Protein AF-A0A016VUC0-F1 (afdb_monomer)

Structure (mmCIF, N/CA/C/O backbone):
data_AF-A0A016VUC0-F1
#
_entry.id   AF-A0A016VUC0-F1
#
loop_
_atom_site.group_PDB
_atom_site.id
_atom_site.type_symbol
_atom_site.label_atom_id
_atom_site.label_alt_id
_atom_site.label_comp_id
_atom_site.label_asym_id
_atom_site.label_entity_id
_atom_site.label_seq_id
_atom_site.pdbx_PDB_ins_code
_atom_site.Cartn_x
_atom_site.Cartn_y
_atom_site.Cartn_z
_atom_site.occupancy
_atom_site.B_iso_or_equiv
_atom_site.auth_seq_id
_atom_site.auth_comp_id
_atom_site.auth_asym_id
_atom_site.auth_atom_id
_atom_site.pdbx_PDB_model_num
ATOM 1 N N . MET A 1 1 ? -3.939 -35.574 -62.234 1.00 41.69 1 MET A N 1
ATOM 2 C CA . MET A 1 1 ? -3.208 -34.786 -61.220 1.00 41.69 1 MET A CA 1
ATOM 3 C C . MET A 1 1 ? -3.490 -33.318 -61.483 1.00 41.69 1 MET A C 1
ATOM 5 O O . MET A 1 1 ? -3.092 -32.827 -62.528 1.00 41.69 1 MET A O 1
ATOM 9 N N . VAL A 1 2 ? -4.237 -32.654 -60.600 1.00 40.28 2 VAL A N 1
ATOM 10 C CA . VAL A 1 2 ? -4.528 -31.214 -60.677 1.00 40.28 2 VAL A CA 1
ATOM 11 C C . VAL A 1 2 ? -4.265 -30.650 -59.284 1.00 40.28 2 VAL A C 1
ATOM 13 O O . VAL A 1 2 ? -4.961 -31.005 -58.339 1.00 40.28 2 VAL A O 1
ATOM 16 N N . PHE A 1 3 ? -3.216 -29.840 -59.151 1.00 40.44 3 PHE A N 1
ATOM 17 C CA . PHE A 1 3 ? -2.904 -29.101 -57.930 1.00 40.44 3 PHE A CA 1
ATOM 18 C C . PHE A 1 3 ? -3.516 -27.703 -58.052 1.00 40.44 3 PHE A C 1
ATOM 20 O O . PHE A 1 3 ? -3.018 -26.871 -58.807 1.00 40.44 3 PHE A O 1
ATOM 27 N N . CYS A 1 4 ? -4.597 -27.439 -57.319 1.00 44.66 4 CYS A N 1
ATOM 28 C CA . CYS A 1 4 ? -5.079 -26.078 -57.097 1.00 44.66 4 CYS A CA 1
ATOM 29 C C . CYS A 1 4 ? -4.335 -25.492 -55.892 1.00 44.66 4 CYS A C 1
ATOM 31 O O . CYS A 1 4 ? -4.526 -25.937 -54.762 1.00 44.66 4 CYS A O 1
ATOM 33 N N . VAL A 1 5 ? -3.472 -24.507 -56.138 1.00 47.38 5 VAL A N 1
ATOM 34 C CA . VAL A 1 5 ? -2.750 -23.767 -55.097 1.00 47.38 5 VAL A CA 1
ATOM 35 C C . VAL A 1 5 ? -3.608 -22.569 -54.680 1.00 47.38 5 VAL A C 1
ATOM 37 O O . VAL A 1 5 ? -3.888 -21.695 -55.498 1.00 47.38 5 VAL A O 1
ATOM 40 N N . LEU A 1 6 ? -4.054 -22.537 -53.420 1.00 48.50 6 LEU A N 1
ATOM 41 C CA . LEU A 1 6 ? -4.727 -21.376 -52.825 1.00 48.50 6 LEU A CA 1
ATOM 42 C C . LEU A 1 6 ? -3.711 -20.2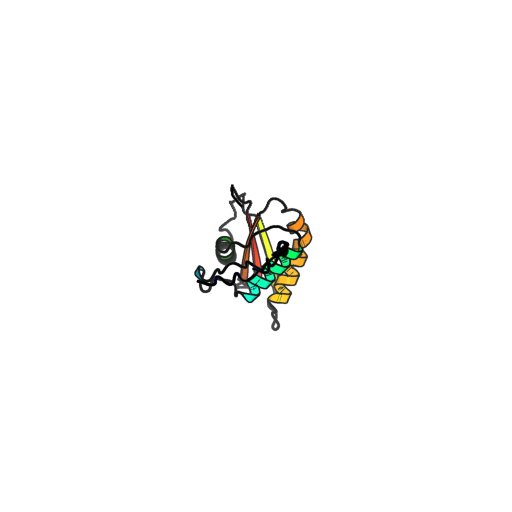46 -52.566 1.00 48.50 6 LEU A C 1
ATOM 44 O O . LEU A 1 6 ? -2.663 -20.515 -51.973 1.00 48.50 6 LEU A O 1
ATOM 48 N N . PRO A 1 7 ? -4.021 -18.977 -52.887 1.00 49.78 7 PRO A N 1
ATOM 49 C CA . PRO A 1 7 ? -3.191 -17.855 -52.473 1.00 49.78 7 PRO A CA 1
ATOM 50 C C . PRO A 1 7 ? -3.392 -17.598 -50.972 1.00 49.78 7 PRO A C 1
ATOM 52 O O . PRO A 1 7 ? -4.479 -17.238 -50.522 1.00 49.78 7 PRO A O 1
ATOM 55 N N . HIS A 1 8 ? -2.336 -17.797 -50.182 1.00 46.97 8 HIS A N 1
ATOM 56 C CA . HIS A 1 8 ? -2.292 -17.348 -48.793 1.00 46.97 8 HIS A CA 1
ATOM 57 C C . HIS A 1 8 ? -2.278 -15.814 -48.759 1.00 46.97 8 HIS A C 1
ATOM 59 O O . HIS A 1 8 ? -1.293 -15.178 -49.131 1.00 46.97 8 HIS A O 1
ATOM 65 N N . LEU A 1 9 ? -3.377 -15.225 -48.285 1.00 47.81 9 LEU A N 1
ATOM 66 C CA . LEU A 1 9 ? -3.417 -13.853 -47.791 1.00 47.81 9 LEU A CA 1
ATOM 67 C C . LEU A 1 9 ? -2.451 -13.751 -46.604 1.00 47.81 9 LEU A C 1
ATOM 69 O O . LEU A 1 9 ? -2.774 -14.147 -45.485 1.00 47.81 9 LEU A O 1
ATOM 73 N N . LEU A 1 10 ? -1.248 -13.235 -46.858 1.00 44.53 10 LEU A N 1
ATOM 74 C CA . LEU A 1 10 ? -0.326 -12.783 -45.822 1.00 44.53 10 LEU A CA 1
ATOM 75 C C . LEU A 1 10 ? -0.976 -11.600 -45.099 1.00 44.53 10 LEU A C 1
ATOM 77 O O . LEU A 1 10 ? -0.831 -10.444 -45.491 1.00 44.53 10 LEU A O 1
ATOM 81 N N . SER A 1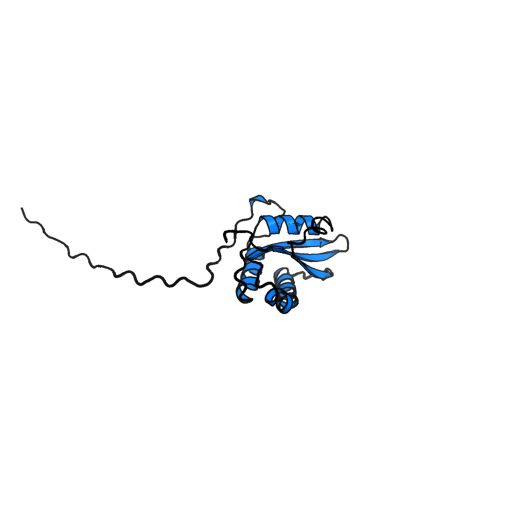 11 ? -1.729 -11.908 -44.044 1.00 45.59 11 SER A N 1
ATOM 82 C CA . SER A 1 11 ? -2.142 -10.933 -43.044 1.00 45.59 11 SER A CA 1
ATOM 83 C C . SER A 1 11 ? -0.873 -10.396 -42.394 1.00 45.59 11 SER A C 1
ATOM 85 O O . SER A 1 11 ? -0.299 -11.034 -41.512 1.00 45.59 11 SER A O 1
ATOM 87 N N . VAL A 1 12 ? -0.409 -9.239 -42.865 1.00 49.19 12 VAL A N 1
ATOM 88 C CA . VAL A 1 12 ? 0.668 -8.476 -42.236 1.00 49.19 12 VAL A CA 1
ATOM 89 C C . VAL A 1 12 ? 0.204 -8.165 -40.818 1.00 49.19 12 VAL A C 1
ATOM 91 O O . VAL A 1 12 ? -0.636 -7.292 -40.601 1.00 49.19 12 VAL A O 1
ATOM 94 N N . ALA A 1 13 ? 0.694 -8.938 -39.849 1.00 52.78 13 ALA A N 1
ATOM 95 C CA . ALA A 1 13 ? 0.461 -8.670 -38.445 1.00 52.78 13 ALA A CA 1
ATOM 96 C C . ALA A 1 13 ? 1.063 -7.293 -38.151 1.00 52.78 13 ALA A C 1
ATOM 98 O O . ALA A 1 13 ? 2.281 -7.113 -38.191 1.00 52.78 13 ALA A O 1
ATOM 99 N N . ALA A 1 14 ? 0.201 -6.301 -37.927 1.00 52.84 14 ALA A N 1
ATOM 100 C CA . ALA A 1 14 ? 0.641 -4.985 -37.501 1.00 52.84 14 ALA A CA 1
ATOM 101 C C . ALA A 1 14 ? 1.507 -5.138 -36.237 1.00 52.84 14 ALA A C 1
ATOM 103 O O . ALA A 1 14 ? 1.170 -5.950 -35.368 1.00 52.84 14 ALA A O 1
ATOM 104 N N . PRO A 1 15 ? 2.608 -4.379 -36.101 1.00 44.38 15 PRO A N 1
ATOM 105 C CA . PRO A 1 15 ? 3.431 -4.439 -34.905 1.00 44.38 15 PRO A CA 1
ATOM 106 C C . PRO A 1 15 ? 2.565 -4.069 -33.699 1.00 44.38 15 PRO A C 1
ATOM 108 O O . PRO A 1 15 ? 2.044 -2.954 -33.600 1.00 44.38 15 PRO A O 1
ATOM 111 N N . VAL A 1 16 ? 2.388 -5.027 -32.788 1.00 49.31 16 VAL A N 1
ATOM 112 C CA . VAL A 1 16 ? 1.723 -4.813 -31.504 1.00 49.31 16 VAL A CA 1
ATOM 113 C C . VAL A 1 16 ? 2.558 -3.787 -30.746 1.00 49.31 16 VAL A C 1
ATOM 115 O O . VAL A 1 16 ? 3.611 -4.101 -30.196 1.00 49.31 16 VAL A O 1
ATOM 118 N N . ARG A 1 17 ? 2.110 -2.529 -30.743 1.00 45.69 17 ARG A N 1
ATOM 119 C CA . ARG A 1 17 ? 2.667 -1.508 -29.853 1.00 45.69 17 ARG A CA 1
ATOM 120 C C . ARG A 1 17 ? 2.530 -2.031 -28.415 1.00 45.69 17 ARG A C 1
ATOM 122 O O . ARG A 1 17 ? 1.422 -2.442 -28.055 1.00 45.69 17 ARG A O 1
ATOM 129 N N . PRO A 1 18 ? 3.588 -2.013 -27.583 1.00 39.19 18 PRO A N 1
ATOM 130 C CA . PRO A 1 18 ? 3.462 -2.366 -26.177 1.00 39.19 18 PRO A CA 1
ATOM 131 C C . PRO A 1 18 ? 2.401 -1.462 -25.551 1.00 39.19 18 PRO A C 1
ATOM 133 O O . PRO A 1 18 ? 2.555 -0.238 -25.521 1.00 39.19 18 PRO A O 1
ATOM 136 N N . ARG A 1 19 ? 1.293 -2.045 -25.083 1.00 43.00 19 ARG A N 1
ATOM 137 C CA . ARG A 1 19 ? 0.337 -1.309 -24.255 1.00 43.00 19 ARG A CA 1
ATOM 138 C C . ARG A 1 19 ? 1.097 -0.864 -23.008 1.00 43.00 19 ARG A C 1
ATOM 140 O O . ARG A 1 19 ? 1.587 -1.706 -22.260 1.00 43.00 19 ARG A O 1
ATOM 147 N N . HIS A 1 20 ? 1.221 0.444 -22.796 1.00 40.84 20 HIS A N 1
ATOM 148 C CA . HIS A 1 20 ? 1.626 0.978 -21.499 1.00 40.84 20 HIS A CA 1
ATOM 149 C C . HIS A 1 20 ? 0.766 0.330 -20.400 1.00 40.84 20 HIS A C 1
ATOM 151 O O . HIS A 1 20 ? -0.460 0.409 -20.456 1.00 40.84 20 HIS A O 1
ATOM 157 N N . GLY A 1 21 ? 1.415 -0.316 -19.427 1.00 43.28 21 GLY A N 1
ATOM 158 C CA . GLY A 1 21 ? 0.812 -0.682 -18.143 1.00 43.28 21 GLY A CA 1
ATOM 159 C C . GLY A 1 21 ? -0.315 -1.714 -18.191 1.00 43.28 21 GLY A C 1
ATOM 160 O O . GLY A 1 21 ? -1.370 -1.484 -17.603 1.00 43.28 21 GLY A O 1
ATOM 161 N N . GLY A 1 22 ? -0.105 -2.861 -18.844 1.00 44.16 22 GLY A N 1
ATOM 162 C CA . GLY A 1 22 ? -0.931 -4.039 -18.565 1.00 44.16 22 GLY A CA 1
ATOM 163 C C . GLY A 1 22 ? -0.849 -4.373 -17.073 1.00 44.16 22 GLY A C 1
ATOM 164 O O . GLY A 1 22 ? 0.249 -4.488 -16.535 1.00 44.16 22 GLY A O 1
ATOM 165 N N . GLU A 1 23 ? -2.001 -4.456 -16.407 1.00 59.28 23 GLU A N 1
ATOM 166 C CA . GLU A 1 23 ? -2.177 -4.723 -14.975 1.00 59.28 23 GLU A CA 1
ATOM 167 C C . GLU A 1 23 ? -1.644 -6.114 -14.569 1.00 59.28 23 GLU A C 1
ATOM 169 O O . GLU A 1 23 ? -2.412 -6.986 -14.170 1.00 59.28 23 GLU A O 1
ATOM 174 N N . ASN A 1 24 ? -0.332 -6.344 -14.642 1.00 70.38 24 ASN A N 1
ATOM 175 C CA . ASN A 1 24 ? 0.315 -7.490 -14.007 1.00 70.38 24 ASN A CA 1
ATOM 176 C C . ASN A 1 24 ? 0.356 -7.240 -12.498 1.00 70.38 24 ASN A C 1
ATOM 178 O O . ASN A 1 24 ? 1.383 -6.895 -11.916 1.00 70.38 24 ASN A O 1
ATOM 182 N N . ILE A 1 25 ? -0.818 -7.341 -11.883 1.00 85.50 25 ILE A N 1
ATOM 183 C CA . ILE A 1 25 ? -0.992 -7.320 -10.439 1.00 85.50 25 ILE A CA 1
ATOM 184 C C . ILE A 1 25 ? -0.704 -8.744 -9.973 1.00 85.50 25 ILE A C 1
ATOM 186 O O . ILE A 1 25 ? -1.432 -9.653 -10.378 1.00 85.50 25 ILE A O 1
ATOM 190 N N . PRO A 1 26 ? 0.349 -8.963 -9.173 1.00 90.19 26 PRO A N 1
ATOM 191 C CA . PRO A 1 26 ? 0.700 -10.305 -8.749 1.00 90.19 26 PRO A CA 1
ATOM 192 C C . PRO A 1 26 ? -0.402 -10.895 -7.863 1.00 90.19 26 PRO A C 1
ATOM 194 O O . PRO A 1 26 ? -1.079 -10.185 -7.101 1.00 90.19 26 PRO A O 1
ATOM 197 N N . ASP A 1 27 ? -0.576 -12.209 -7.973 1.00 92.94 27 ASP A N 1
ATOM 198 C CA . ASP A 1 27 ? -1.374 -12.962 -7.019 1.00 92.94 27 ASP A CA 1
ATOM 199 C C . ASP A 1 27 ? -0.531 -13.238 -5.770 1.00 92.94 27 ASP A C 1
ATOM 201 O O . ASP A 1 27 ? 0.489 -13.919 -5.838 1.00 92.94 27 ASP A O 1
ATOM 205 N N . CYS A 1 28 ? -0.960 -12.690 -4.633 1.00 95.44 28 CYS A N 1
ATOM 206 C CA . CYS A 1 28 ? -0.327 -12.912 -3.335 1.00 95.44 28 CYS A CA 1
ATOM 207 C C . CYS A 1 28 ? -1.156 -13.850 -2.446 1.00 95.44 28 CYS A C 1
ATOM 209 O O . CYS A 1 28 ? -1.040 -13.794 -1.225 1.00 95.44 28 CYS A O 1
ATOM 211 N N . SER A 1 29 ? -1.998 -14.705 -3.039 1.00 93.62 29 SER A N 1
ATOM 212 C CA . SER A 1 29 ? -2.835 -15.690 -2.336 1.00 93.62 29 SER A CA 1
ATOM 213 C C . SER A 1 29 ? -2.062 -16.585 -1.359 1.00 93.62 29 SER A C 1
ATOM 215 O O . SER A 1 29 ? -2.609 -16.980 -0.332 1.00 93.62 29 SER A O 1
ATOM 217 N N . LEU A 1 30 ? -0.769 -16.828 -1.606 1.00 94.75 30 LEU A N 1
ATOM 218 C CA . LEU A 1 30 ? 0.121 -17.556 -0.692 1.00 94.75 30 LEU A CA 1
ATOM 219 C C . LEU A 1 30 ? 0.288 -16.891 0.688 1.00 94.75 30 LEU A C 1
ATOM 221 O O . LEU A 1 30 ? 0.671 -17.567 1.639 1.00 94.75 30 LEU A O 1
ATOM 225 N N . LEU A 1 31 ? -0.009 -15.594 0.828 1.00 93.56 31 LEU A N 1
ATOM 226 C CA . LEU A 1 31 ? 0.001 -14.903 2.125 1.00 93.56 31 LEU A CA 1
ATOM 227 C C . LEU A 1 31 ? -1.241 -15.224 2.984 1.00 93.56 31 LEU A C 1
ATOM 229 O O . LEU A 1 31 ? -1.284 -14.846 4.157 1.00 93.56 31 LEU A O 1
ATOM 233 N N . GLY A 1 32 ? -2.249 -15.906 2.426 1.00 94.50 32 GLY A N 1
ATOM 234 C CA . GLY A 1 32 ? -3.494 -16.244 3.116 1.00 94.50 32 GLY A CA 1
ATOM 235 C C . GLY A 1 32 ? -4.262 -14.999 3.565 1.00 94.50 32 GLY A C 1
ATOM 236 O O . GLY A 1 32 ? -4.383 -14.030 2.821 1.00 94.50 32 GLY A O 1
ATOM 237 N N . GLU A 1 33 ? -4.745 -14.997 4.807 1.00 92.00 33 GLU A N 1
ATOM 238 C CA . GLU A 1 33 ? -5.504 -13.879 5.399 1.00 92.00 33 GLU A CA 1
ATOM 239 C C . GLU A 1 33 ? -4.701 -12.575 5.525 1.00 92.00 33 GLU A C 1
ATOM 241 O O . GLU A 1 33 ? -5.268 -11.505 5.726 1.00 92.00 33 GLU A O 1
ATOM 246 N N . LYS A 1 34 ? -3.373 -12.651 5.392 1.00 92.44 34 LYS A N 1
ATOM 247 C CA . LYS A 1 34 ? -2.479 -11.487 5.422 1.00 92.44 34 LYS A CA 1
ATOM 248 C C . LYS A 1 34 ? -2.411 -10.786 4.066 1.00 92.44 34 LYS A C 1
ATOM 250 O O . LYS A 1 34 ? -1.872 -9.682 3.980 1.00 92.44 34 LYS A O 1
ATOM 255 N N . ALA A 1 35 ? -2.912 -11.431 3.010 1.00 94.88 35 ALA A N 1
ATOM 256 C CA . ALA A 1 35 ? -2.952 -10.859 1.679 1.00 94.88 35 ALA A CA 1
ATOM 257 C C . ALA A 1 35 ? -3.968 -9.717 1.617 1.00 94.88 35 ALA A C 1
ATOM 259 O O . ALA A 1 35 ? -5.099 -9.825 2.093 1.00 94.88 35 ALA A O 1
ATOM 260 N N . LEU A 1 36 ? -3.615 -8.650 0.911 1.00 94.94 36 LEU A N 1
ATOM 261 C CA . LEU A 1 36 ? -4.603 -7.698 0.443 1.00 94.94 36 LEU A CA 1
ATOM 262 C C . LEU A 1 36 ? -5.574 -8.383 -0.521 1.00 94.94 36 LEU A C 1
ATOM 264 O O . LEU A 1 36 ? -5.188 -9.151 -1.409 1.00 94.94 36 LEU A O 1
ATOM 268 N N . GLY A 1 37 ? -6.850 -8.015 -0.420 1.00 93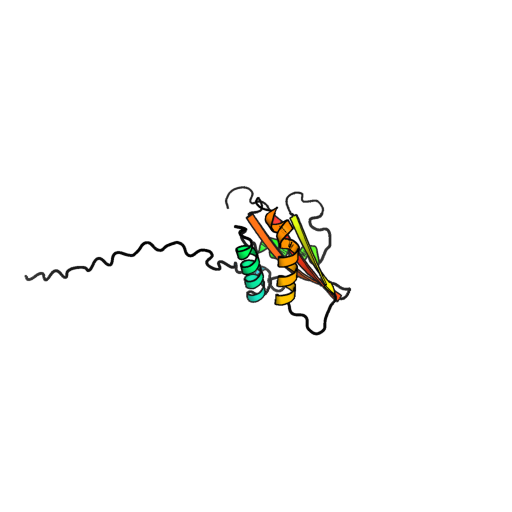.56 37 GLY A N 1
ATOM 269 C CA . GLY A 1 37 ? -7.822 -8.347 -1.453 1.00 93.56 37 GLY A CA 1
ATOM 270 C C . GLY A 1 37 ? -7.354 -7.834 -2.821 1.00 93.56 37 GLY A C 1
ATOM 271 O O . GLY A 1 37 ? -6.817 -6.728 -2.938 1.00 93.56 37 GLY A O 1
ATOM 272 N N . HIS A 1 38 ? -7.582 -8.615 -3.881 1.00 91.69 38 HIS A N 1
ATOM 273 C CA . HIS A 1 38 ? -7.123 -8.278 -5.236 1.00 91.69 38 HIS A CA 1
ATOM 274 C C . HIS A 1 38 ? -7.595 -6.883 -5.701 1.00 91.69 38 HIS A C 1
ATOM 276 O O . HIS A 1 38 ? -6.835 -6.161 -6.347 1.00 91.69 38 HIS A O 1
ATOM 282 N N . GLY A 1 39 ? -8.813 -6.459 -5.333 1.00 91.25 39 GLY A N 1
ATOM 283 C CA . GLY A 1 39 ? -9.327 -5.116 -5.636 1.00 91.25 39 GLY A CA 1
ATOM 284 C C . GLY A 1 39 ? -8.523 -3.994 -4.968 1.00 91.25 39 GLY A C 1
ATOM 285 O O . GLY A 1 39 ? -8.174 -3.005 -5.615 1.00 91.25 39 GLY A O 1
ATOM 286 N N . THR A 1 40 ? -8.155 -4.179 -3.701 1.00 92.50 40 THR A N 1
ATOM 287 C CA . THR A 1 40 ? -7.307 -3.253 -2.937 1.00 92.50 40 THR A CA 1
ATOM 288 C C . THR A 1 40 ? -5.910 -3.170 -3.543 1.00 92.50 40 THR A C 1
ATOM 290 O O . THR A 1 40 ? -5.435 -2.074 -3.848 1.00 92.50 40 THR A O 1
ATOM 293 N N . ARG A 1 41 ? -5.284 -4.323 -3.822 1.00 93.81 41 ARG A N 1
ATOM 294 C CA . ARG A 1 41 ? -3.963 -4.387 -4.468 1.00 93.81 41 ARG A CA 1
ATOM 295 C C . ARG A 1 41 ? -3.973 -3.687 -5.825 1.00 93.81 41 ARG A C 1
ATOM 297 O O . ARG A 1 41 ? -3.127 -2.838 -6.094 1.00 93.81 41 ARG A O 1
ATOM 304 N N . ARG A 1 42 ? -4.983 -3.967 -6.654 1.00 91.56 42 ARG A N 1
ATOM 305 C CA . ARG A 1 42 ? -5.210 -3.297 -7.944 1.00 91.56 42 ARG A CA 1
ATOM 306 C C . ARG A 1 42 ? -5.290 -1.784 -7.799 1.00 91.56 42 ARG A C 1
ATOM 308 O O . ARG A 1 42 ? -4.701 -1.066 -8.606 1.00 91.56 42 ARG A O 1
ATOM 315 N N . HIS A 1 43 ? -6.020 -1.298 -6.796 1.00 90.75 43 HIS A N 1
ATOM 316 C CA . HIS A 1 43 ? -6.158 0.135 -6.562 1.00 90.75 43 HIS A CA 1
ATOM 317 C C . HIS A 1 43 ? -4.808 0.775 -6.227 1.00 90.75 43 HIS A C 1
ATOM 319 O O . HIS A 1 43 ? -4.451 1.783 -6.836 1.00 90.75 43 HIS A O 1
ATOM 325 N N . ILE A 1 44 ? -4.032 0.161 -5.330 1.00 90.56 44 ILE A N 1
ATOM 326 C CA . ILE A 1 44 ? -2.678 0.612 -4.986 1.00 90.56 44 ILE A CA 1
ATOM 327 C C . ILE A 1 44 ? -1.803 0.650 -6.245 1.00 90.56 44 ILE A C 1
ATOM 329 O O . ILE A 1 44 ? -1.276 1.708 -6.587 1.00 90.56 44 ILE A O 1
ATOM 333 N N . VAL A 1 45 ? -1.729 -0.451 -7.000 1.00 89.94 45 VAL A N 1
ATOM 334 C CA . VAL A 1 45 ? -0.902 -0.539 -8.217 1.00 89.94 45 VAL A CA 1
ATOM 335 C C . VAL A 1 45 ? -1.237 0.559 -9.223 1.00 89.94 45 VAL A C 1
ATOM 337 O O . VAL A 1 45 ? -0.341 1.226 -9.741 1.00 89.94 45 VAL A O 1
ATOM 340 N N . LYS A 1 46 ? -2.528 0.820 -9.457 1.00 87.50 46 LYS A N 1
ATOM 341 C CA . LYS A 1 46 ? -2.970 1.899 -10.354 1.00 87.50 46 LYS A CA 1
ATOM 342 C C . LYS A 1 46 ? -2.530 3.281 -9.891 1.00 87.50 46 LYS A C 1
ATOM 344 O O . LYS A 1 46 ? -2.216 4.124 -10.731 1.00 87.50 46 LYS A O 1
ATOM 349 N N . ARG A 1 47 ? -2.532 3.544 -8.582 1.00 84.75 47 ARG A N 1
ATOM 350 C CA . ARG A 1 47 ? -2.094 4.836 -8.035 1.00 84.75 47 ARG A CA 1
ATOM 351 C C . ARG A 1 47 ? -0.604 5.048 -8.249 1.00 84.75 47 ARG A C 1
ATOM 353 O O . ARG A 1 47 ? -0.226 6.106 -8.737 1.00 84.75 47 ARG A O 1
ATOM 360 N N . PHE A 1 48 ? 0.204 4.029 -7.986 1.00 79.81 48 PHE A N 1
ATOM 361 C CA . PHE A 1 48 ? 1.651 4.092 -8.183 1.00 79.81 48 PHE A CA 1
ATOM 362 C C . PHE A 1 48 ? 2.052 4.187 -9.659 1.00 79.81 48 PHE A C 1
ATOM 364 O O . PHE A 1 48 ? 2.941 4.966 -9.998 1.00 79.81 48 PHE A O 1
ATOM 371 N N . ALA A 1 49 ? 1.346 3.489 -10.553 1.00 78.69 49 ALA A N 1
ATOM 372 C CA . ALA A 1 49 ? 1.575 3.597 -11.995 1.00 78.69 49 ALA A CA 1
ATOM 373 C C . ALA A 1 49 ? 1.347 5.027 -12.526 1.00 78.69 49 ALA A C 1
ATOM 375 O O . ALA A 1 49 ? 2.060 5.479 -13.418 1.00 78.69 49 ALA A O 1
ATOM 376 N N . ARG A 1 50 ? 0.388 5.774 -11.953 1.00 73.44 50 ARG A N 1
ATOM 377 C CA . ARG A 1 50 ? 0.140 7.188 -12.301 1.00 73.44 50 ARG A CA 1
ATOM 378 C C . ARG A 1 50 ? 1.240 8.132 -11.820 1.00 73.44 50 ARG A C 1
ATOM 380 O O . ARG A 1 50 ? 1.364 9.228 -12.354 1.00 73.44 50 ARG A O 1
ATOM 387 N N . SER A 1 51 ? 2.036 7.727 -10.835 1.00 68.00 51 SER A N 1
ATOM 388 C CA . SER A 1 51 ? 3.136 8.533 -10.299 1.00 68.00 51 SER A CA 1
ATOM 389 C C . SER A 1 51 ? 4.404 8.487 -11.168 1.00 68.00 51 SER A C 1
ATOM 391 O O . SER A 1 51 ? 5.437 8.979 -10.732 1.00 68.00 51 SER A O 1
ATOM 393 N N . ASN A 1 52 ? 4.354 7.912 -12.383 1.00 59.53 52 ASN A N 1
ATOM 394 C CA . ASN A 1 52 ? 5.514 7.677 -13.265 1.00 59.53 52 ASN A CA 1
ATOM 395 C C . ASN A 1 52 ? 6.637 6.859 -12.607 1.00 59.53 52 ASN A C 1
ATOM 397 O O . ASN A 1 52 ? 7.804 6.945 -12.992 1.00 59.53 52 ASN A O 1
ATOM 401 N N . LEU A 1 53 ? 6.289 6.055 -11.607 1.00 66.94 53 LEU A N 1
ATOM 402 C CA . LEU A 1 53 ? 7.225 5.177 -10.929 1.00 66.94 53 LEU A CA 1
ATOM 403 C C . LEU A 1 53 ? 7.126 3.810 -11.591 1.00 66.94 53 LEU A C 1
ATOM 405 O O . LEU A 1 53 ? 6.109 3.131 -11.474 1.00 66.94 53 LEU A O 1
ATOM 409 N N . ALA A 1 54 ? 8.188 3.401 -12.282 1.00 74.06 54 ALA A N 1
ATOM 410 C CA . ALA A 1 54 ? 8.324 2.059 -12.847 1.00 74.06 54 ALA A CA 1
ATOM 411 C C . ALA A 1 54 ? 8.623 1.020 -11.745 1.00 74.06 54 ALA A C 1
ATOM 413 O O . ALA A 1 54 ? 9.547 0.221 -11.859 1.00 74.06 54 ALA A O 1
ATOM 414 N N . MET A 1 55 ? 7.874 1.070 -10.641 1.00 82.94 55 MET A N 1
ATOM 415 C CA . MET A 1 55 ? 8.018 0.143 -9.526 1.00 82.94 55 MET A CA 1
ATOM 416 C C . MET A 1 55 ? 7.104 -1.067 -9.716 1.00 82.94 55 MET A C 1
ATOM 418 O O . MET A 1 55 ? 5.953 -0.943 -10.140 1.00 82.94 55 MET A O 1
ATOM 422 N N . ARG A 1 56 ? 7.608 -2.245 -9.360 1.00 87.44 56 ARG A N 1
ATOM 423 C CA . ARG A 1 56 ? 6.902 -3.524 -9.416 1.00 87.44 56 ARG A CA 1
ATOM 424 C C . ARG A 1 56 ? 6.310 -3.846 -8.050 1.00 87.44 56 ARG A C 1
ATOM 426 O O . ARG A 1 56 ? 6.966 -3.670 -7.028 1.00 87.44 56 ARG A O 1
ATOM 433 N N . TYR A 1 57 ? 5.068 -4.310 -8.038 1.00 90.56 57 TYR A N 1
ATOM 434 C CA . TY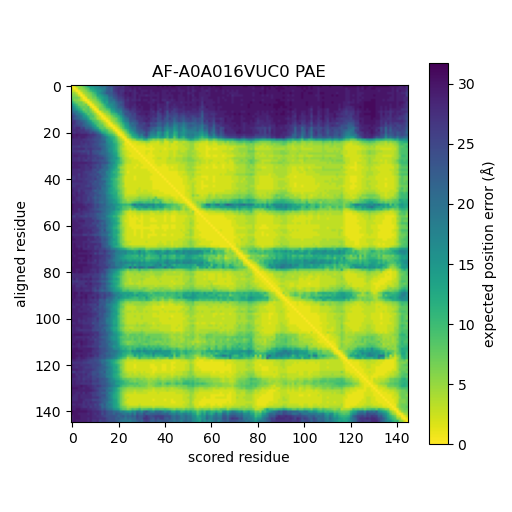R A 1 57 ? 4.451 -4.780 -6.804 1.00 90.56 57 TYR A CA 1
ATOM 435 C C . TYR A 1 57 ? 5.068 -6.130 -6.405 1.00 90.56 57 TYR A C 1
ATOM 437 O O . TYR A 1 57 ? 5.217 -7.002 -7.262 1.00 90.56 57 TYR A O 1
ATOM 445 N N . ASP A 1 58 ? 5.413 -6.302 -5.133 1.00 92.56 58 ASP A N 1
ATOM 446 C CA . ASP A 1 58 ? 6.072 -7.487 -4.581 1.00 92.56 58 ASP A CA 1
ATOM 447 C C . ASP A 1 58 ? 5.265 -8.043 -3.396 1.00 92.56 58 ASP A C 1
ATOM 449 O O . ASP A 1 58 ? 5.039 -7.361 -2.392 1.00 92.56 58 ASP A O 1
ATOM 453 N N . CYS A 1 59 ? 4.831 -9.301 -3.513 1.00 94.56 59 CYS A N 1
ATOM 454 C CA . CYS A 1 59 ? 4.045 -9.982 -2.485 1.00 94.56 59 CYS A CA 1
ATOM 455 C C . CYS A 1 59 ? 4.824 -10.216 -1.183 1.00 94.56 59 CYS A C 1
ATOM 457 O O . CYS A 1 59 ? 4.232 -10.198 -0.107 1.00 94.56 59 CYS A O 1
ATOM 459 N N . ASN A 1 60 ? 6.144 -10.397 -1.237 1.00 93.12 60 ASN A N 1
ATOM 460 C CA . ASN A 1 60 ? 6.943 -10.546 -0.021 1.00 93.12 60 ASN A CA 1
ATOM 461 C C . ASN A 1 60 ? 6.940 -9.238 0.773 1.00 93.12 60 ASN A C 1
ATOM 463 O O . ASN A 1 60 ? 6.752 -9.252 1.986 1.00 93.12 60 ASN A O 1
ATOM 467 N N . LEU A 1 61 ? 7.056 -8.099 0.082 1.00 93.62 61 LEU A N 1
ATOM 468 C CA . LEU A 1 61 ? 6.954 -6.780 0.709 1.00 93.62 61 LEU A CA 1
ATOM 469 C C . LEU A 1 61 ? 5.544 -6.497 1.257 1.00 93.62 61 LEU A C 1
ATOM 471 O O . LEU A 1 61 ? 5.428 -5.837 2.284 1.00 93.62 61 LEU A O 1
ATOM 475 N N . GLU A 1 62 ? 4.477 -7.010 0.629 1.00 95.94 62 GLU A N 1
ATOM 476 C CA . GLU A 1 62 ? 3.106 -6.973 1.179 1.00 95.94 62 GLU A CA 1
ATOM 477 C C . GLU A 1 62 ? 3.012 -7.746 2.507 1.00 95.94 62 GLU A C 1
ATOM 479 O O . GLU A 1 62 ? 2.473 -7.227 3.488 1.00 95.94 62 GLU A O 1
ATOM 484 N N . GLY A 1 63 ? 3.587 -8.951 2.573 1.00 94.56 63 GLY A N 1
ATOM 485 C CA . GLY A 1 63 ? 3.640 -9.748 3.802 1.00 94.56 63 GLY A CA 1
ATOM 486 C C . GLY A 1 63 ? 4.507 -9.111 4.892 1.00 94.56 63 GLY A C 1
ATOM 487 O O . GLY A 1 63 ? 4.138 -9.095 6.063 1.00 94.56 63 GLY A O 1
ATOM 488 N N . PHE A 1 64 ? 5.637 -8.523 4.516 1.00 92.81 64 PHE A N 1
ATOM 489 C CA . PHE A 1 64 ? 6.502 -7.789 5.434 1.00 92.81 64 PHE A CA 1
ATOM 490 C C . PHE A 1 64 ? 5.849 -6.515 5.971 1.00 92.81 64 PHE A C 1
ATOM 492 O O . PHE A 1 64 ? 5.955 -6.242 7.164 1.00 92.81 64 PHE A O 1
ATOM 499 N N . ALA A 1 65 ? 5.111 -5.778 5.138 1.00 94.31 65 ALA A N 1
ATOM 500 C CA . ALA A 1 65 ? 4.328 -4.634 5.594 1.00 94.31 65 ALA A CA 1
ATOM 501 C C . ALA A 1 65 ? 3.276 -5.059 6.631 1.00 94.31 65 ALA A C 1
ATOM 503 O O . ALA A 1 65 ? 3.089 -4.367 7.627 1.00 94.31 65 ALA A O 1
ATOM 504 N N . PHE A 1 66 ? 2.628 -6.215 6.445 1.00 94.19 66 PHE A N 1
ATOM 505 C CA . PHE A 1 66 ? 1.726 -6.778 7.454 1.00 94.19 66 PHE A CA 1
ATOM 506 C C . PHE A 1 66 ? 2.447 -7.059 8.782 1.00 94.19 66 PHE A C 1
ATOM 508 O O . PHE A 1 66 ? 1.945 -6.698 9.846 1.00 94.19 66 PHE A O 1
ATOM 515 N N . LEU A 1 67 ? 3.628 -7.685 8.734 1.00 90.88 67 LEU A N 1
ATOM 516 C CA . LEU A 1 67 ? 4.395 -8.000 9.942 1.00 90.88 67 LEU A CA 1
ATOM 517 C C . LEU A 1 67 ? 4.852 -6.741 10.686 1.00 90.88 67 LEU A C 1
ATOM 519 O O . LEU A 1 67 ? 4.735 -6.697 11.906 1.00 90.88 67 LEU A O 1
ATOM 523 N N . GLU A 1 68 ? 5.309 -5.713 9.972 1.00 90.12 68 GLU A N 1
ATOM 524 C CA . GLU A 1 68 ? 5.724 -4.437 10.572 1.00 90.12 68 GLU A CA 1
ATOM 525 C C . GLU A 1 68 ? 4.535 -3.681 11.190 1.00 90.12 68 GLU A C 1
ATOM 527 O O . GLU A 1 68 ? 4.658 -3.075 12.253 1.00 90.12 68 GLU A O 1
ATOM 532 N N . LEU A 1 69 ? 3.349 -3.758 10.571 1.00 90.75 69 LEU A N 1
ATOM 533 C CA . LEU A 1 69 ? 2.119 -3.218 11.159 1.00 90.75 69 LEU A CA 1
ATOM 534 C C . LEU A 1 69 ? 1.746 -3.917 12.473 1.00 90.75 69 LEU A C 1
ATOM 536 O O . LEU A 1 69 ? 1.230 -3.260 13.378 1.00 90.75 69 LEU A O 1
ATOM 540 N N . ALA A 1 70 ? 1.994 -5.225 12.573 1.00 87.25 70 ALA A N 1
ATOM 541 C CA . ALA A 1 70 ? 1.727 -6.015 13.773 1.00 87.25 70 ALA A CA 1
ATOM 542 C C . ALA A 1 70 ? 2.813 -5.855 14.852 1.00 87.25 70 ALA A C 1
ATOM 544 O O . ALA A 1 70 ? 2.508 -5.922 16.042 1.00 87.25 70 ALA A O 1
ATOM 545 N N . ASN A 1 71 ? 4.071 -5.649 14.455 1.00 80.12 71 ASN A N 1
ATOM 546 C CA . ASN A 1 71 ? 5.214 -5.535 15.353 1.00 80.12 71 ASN A CA 1
ATOM 547 C C . ASN A 1 71 ? 6.160 -4.414 14.895 1.00 80.12 71 ASN A C 1
ATOM 549 O O . ASN A 1 71 ? 6.923 -4.565 13.942 1.00 80.12 71 ASN A O 1
ATOM 553 N N . HIS A 1 72 ? 6.096 -3.296 15.615 1.00 69.94 72 HIS A N 1
ATOM 554 C CA . HIS A 1 72 ? 6.558 -1.954 15.238 1.00 69.94 72 HIS A CA 1
ATOM 555 C C . HIS A 1 72 ? 8.089 -1.729 15.232 1.00 69.94 72 HIS A C 1
ATOM 557 O O . HIS A 1 72 ? 8.588 -0.679 15.655 1.00 69.94 72 HIS A O 1
ATOM 563 N N . SER A 1 73 ? 8.862 -2.723 14.806 1.00 70.94 73 SER A N 1
ATOM 564 C CA . SER A 1 73 ? 10.325 -2.655 14.802 1.00 70.94 73 SER A CA 1
ATOM 565 C C . SER A 1 73 ? 11.015 -3.691 13.917 1.00 70.94 73 SER A C 1
ATOM 567 O O . SER A 1 73 ? 12.243 -3.785 13.975 1.00 70.94 73 SER A O 1
ATOM 569 N N . TYR A 1 74 ? 10.284 -4.462 13.108 1.00 71.81 74 TYR A N 1
ATOM 570 C CA . TYR A 1 74 ? 10.865 -5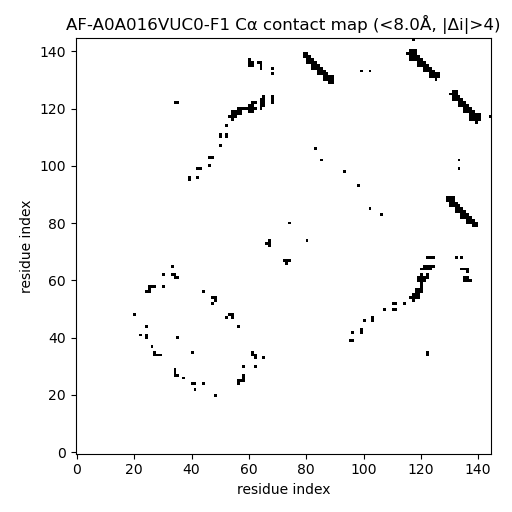.576 12.355 1.00 71.81 74 TYR A CA 1
ATOM 571 C C . TYR A 1 74 ? 11.967 -5.105 11.387 1.00 71.81 74 TYR A C 1
ATOM 573 O O . TYR A 1 74 ? 12.977 -5.788 11.227 1.00 71.81 74 TYR A O 1
ATOM 581 N N . PHE A 1 75 ? 11.834 -3.908 10.806 1.00 70.00 75 PHE A N 1
ATOM 582 C CA . PHE A 1 75 ? 12.804 -3.353 9.850 1.00 70.00 75 PHE A CA 1
ATOM 583 C C . PHE A 1 75 ? 13.623 -2.161 10.349 1.00 70.00 75 PHE A C 1
ATOM 585 O O . PHE A 1 75 ? 14.318 -1.534 9.549 1.00 70.00 75 PHE A O 1
ATOM 592 N N . LYS A 1 76 ? 13.590 -1.840 11.648 1.00 64.31 76 LYS A N 1
ATOM 593 C CA . LYS A 1 76 ? 14.182 -0.599 12.190 1.00 64.31 76 LYS A CA 1
ATOM 594 C C . LYS A 1 76 ? 15.688 -0.432 11.901 1.00 64.31 76 LYS A C 1
ATOM 596 O O . LYS A 1 76 ? 16.184 0.689 11.926 1.00 64.31 76 LYS A O 1
ATOM 601 N N . GLU A 1 77 ? 16.392 -1.521 11.590 1.00 66.62 77 GLU A N 1
ATOM 602 C CA . GLU A 1 77 ? 17.835 -1.544 11.306 1.00 66.62 77 GLU A CA 1
ATOM 603 C C . GLU A 1 77 ? 18.192 -1.824 9.831 1.00 66.62 77 GLU A C 1
ATOM 605 O O . GLU A 1 77 ? 19.369 -1.839 9.472 1.00 66.62 77 GLU A O 1
ATOM 610 N N . ASN A 1 78 ? 17.212 -2.027 8.940 1.00 67.00 78 ASN A N 1
ATOM 611 C CA . ASN A 1 78 ? 17.491 -2.360 7.541 1.00 67.00 78 ASN A CA 1
ATOM 612 C C . ASN A 1 78 ? 17.582 -1.096 6.664 1.00 67.00 78 ASN A C 1
ATOM 614 O O . ASN A 1 78 ? 16.569 -0.563 6.212 1.00 67.00 78 ASN A O 1
ATOM 618 N N . LEU A 1 79 ? 18.812 -0.638 6.394 1.00 63.25 79 LEU A N 1
ATOM 619 C CA . LEU A 1 79 ? 19.111 0.597 5.644 1.00 63.25 79 LEU A CA 1
ATOM 620 C C . LEU A 1 79 ? 18.565 0.624 4.200 1.00 63.25 79 LEU A C 1
ATOM 622 O O . LEU A 1 79 ? 18.462 1.698 3.600 1.00 63.25 79 LEU A O 1
ATOM 626 N N . ASP A 1 80 ? 18.201 -0.527 3.631 1.00 79.62 80 ASP A N 1
ATOM 627 C CA . ASP A 1 80 ? 17.723 -0.618 2.250 1.00 79.62 80 ASP A CA 1
ATOM 628 C C . ASP A 1 80 ? 16.206 -0.579 2.093 1.00 79.62 80 ASP A C 1
ATOM 630 O O . ASP A 1 80 ? 15.723 -0.368 0.971 1.00 79.62 80 ASP A O 1
ATOM 634 N N . ILE A 1 81 ? 15.465 -0.719 3.193 1.00 83.50 81 ILE A N 1
ATOM 635 C CA . ILE A 1 81 ? 14.007 -0.672 3.201 1.00 83.50 81 ILE A CA 1
ATOM 636 C C . ILE A 1 81 ? 13.569 0.733 3.602 1.00 83.50 81 ILE A C 1
ATOM 638 O O . ILE A 1 81 ? 13.821 1.205 4.705 1.00 83.50 81 ILE A O 1
ATOM 642 N N . VAL A 1 82 ? 12.879 1.413 2.692 1.00 86.25 82 VAL A N 1
ATOM 643 C CA . VAL A 1 82 ? 12.182 2.661 3.016 1.00 86.25 82 VAL A CA 1
ATOM 644 C C . VAL A 1 82 ? 10.756 2.315 3.405 1.00 86.25 82 VAL A C 1
ATOM 646 O O . VAL A 1 82 ? 10.093 1.542 2.717 1.00 86.25 82 VAL A O 1
ATOM 649 N N . THR A 1 83 ? 10.271 2.916 4.483 1.00 88.06 83 THR A N 1
ATOM 650 C CA . THR A 1 83 ? 8.901 2.758 4.973 1.00 88.06 83 THR A CA 1
ATOM 651 C C . THR A 1 83 ? 8.134 4.060 4.772 1.00 88.06 83 THR A C 1
ATOM 653 O O . THR A 1 83 ? 8.624 5.129 5.142 1.00 88.06 83 THR A O 1
ATOM 656 N N . THR A 1 84 ? 6.910 3.996 4.255 1.00 89.00 84 THR A N 1
ATOM 657 C CA . THR A 1 84 ? 5.954 5.109 4.363 1.00 89.00 84 THR A CA 1
ATOM 658 C C . THR A 1 84 ? 4.704 4.647 5.078 1.00 89.00 84 THR A C 1
ATOM 660 O O . THR A 1 84 ? 4.135 3.618 4.717 1.00 89.00 84 THR A O 1
ATOM 663 N N . THR A 1 85 ? 4.247 5.454 6.028 1.00 90.19 85 THR A N 1
ATOM 664 C CA . THR A 1 85 ? 3.062 5.168 6.833 1.00 90.19 85 THR A CA 1
ATOM 665 C C . THR A 1 85 ? 2.050 6.292 6.670 1.00 90.19 85 THR A C 1
ATOM 667 O O . THR A 1 85 ? 2.412 7.463 6.539 1.00 90.19 85 THR A O 1
ATOM 670 N N . PHE A 1 86 ? 0.774 5.932 6.635 1.00 91.12 86 PHE A N 1
ATOM 671 C CA . PHE A 1 86 ? -0.343 6.861 6.633 1.00 91.12 86 PHE A CA 1
ATOM 672 C C . PHE A 1 86 ? -1.383 6.355 7.618 1.00 91.12 86 PHE A C 1
ATOM 674 O O . PHE A 1 86 ? -1.723 5.173 7.612 1.00 91.12 86 PHE A O 1
ATOM 681 N N . GLU A 1 87 ? -1.871 7.247 8.469 1.00 92.31 87 GLU A N 1
ATOM 682 C CA . GLU A 1 87 ? -2.791 6.901 9.543 1.00 92.31 87 GLU A CA 1
ATOM 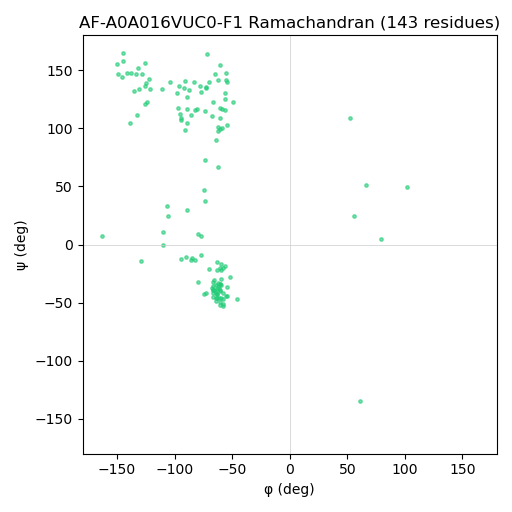683 C C . GLU A 1 87 ? -4.029 7.776 9.529 1.00 92.31 87 GLU A C 1
ATOM 685 O O . GLU A 1 87 ? -3.964 8.973 9.244 1.00 92.31 87 GLU A O 1
ATOM 690 N N . ARG A 1 88 ? -5.149 7.179 9.923 1.00 90.62 88 ARG A N 1
ATOM 691 C CA . ARG A 1 88 ? -6.400 7.883 10.176 1.00 90.62 88 ARG A CA 1
ATOM 692 C C . ARG A 1 88 ? -7.097 7.274 11.386 1.00 90.62 88 ARG A C 1
ATOM 694 O O . ARG A 1 88 ? -6.988 6.073 11.619 1.00 90.62 88 ARG A O 1
ATOM 701 N N . ALA A 1 89 ? -7.807 8.102 12.146 1.00 88.69 89 ALA A N 1
ATOM 702 C CA . ALA A 1 89 ? -8.744 7.606 13.148 1.00 88.69 89 ALA A CA 1
ATOM 703 C C . ALA A 1 89 ? -9.840 6.749 12.489 1.00 88.69 89 ALA A C 1
ATOM 705 O O . ALA A 1 89 ? -10.124 6.920 11.299 1.00 88.69 89 ALA A O 1
ATOM 706 N N . ASP A 1 90 ? -10.421 5.837 13.268 1.00 83.06 90 ASP A N 1
ATOM 707 C CA . ASP A 1 90 ? -11.618 5.101 12.865 1.00 83.06 90 ASP A CA 1
ATOM 708 C C . ASP A 1 90 ? -12.740 6.064 12.476 1.00 83.06 90 ASP A C 1
ATOM 710 O O . ASP A 1 90 ? -12.864 7.148 13.051 1.00 83.06 90 ASP A O 1
ATOM 714 N N . ALA A 1 91 ? -13.562 5.644 11.526 1.00 78.94 91 ALA A N 1
ATOM 715 C CA . ALA A 1 91 ? -14.792 6.328 11.175 1.00 78.94 91 ALA A CA 1
ATOM 716 C C . ALA A 1 91 ? -15.830 5.277 10.773 1.00 78.94 91 ALA A C 1
ATOM 718 O O . ALA A 1 91 ? -15.474 4.272 10.150 1.00 78.94 91 ALA A O 1
ATOM 719 N N . ASP A 1 92 ? -17.097 5.516 11.114 1.00 77.75 92 ASP A N 1
ATOM 720 C CA . ASP A 1 92 ? -18.202 4.585 10.839 1.00 77.75 92 ASP A CA 1
ATOM 721 C C . ASP A 1 92 ? -18.371 4.293 9.334 1.00 77.75 92 ASP A C 1
ATOM 723 O O . ASP A 1 92 ? -18.903 3.256 8.945 1.00 77.75 92 ASP A O 1
ATOM 727 N N . ASP A 1 93 ? -17.875 5.185 8.477 1.00 85.06 93 ASP A N 1
ATOM 728 C CA . ASP A 1 93 ? -17.937 5.134 7.019 1.00 85.06 93 ASP A CA 1
ATOM 729 C C . ASP A 1 93 ? -16.587 4.778 6.368 1.00 85.06 93 ASP A C 1
ATOM 731 O O . ASP A 1 93 ? -16.273 5.260 5.277 1.00 85.06 93 ASP A O 1
ATOM 735 N N . PHE A 1 94 ? -15.760 3.950 7.023 1.00 87.31 94 PHE A N 1
ATOM 736 C CA . PHE A 1 94 ? -14.414 3.637 6.532 1.00 87.31 94 PHE A CA 1
ATOM 737 C C . PHE A 1 94 ? -14.399 3.094 5.090 1.00 87.31 94 PHE A C 1
ATOM 739 O O . PHE A 1 94 ? -14.636 1.914 4.824 1.00 87.31 94 PHE A O 1
ATOM 746 N N . ASP A 1 95 ? -14.019 3.966 4.157 1.00 90.81 95 ASP A N 1
ATOM 747 C CA . ASP A 1 95 ? -13.747 3.629 2.765 1.00 90.81 95 ASP A CA 1
ATOM 748 C C . ASP A 1 95 ? -12.250 3.368 2.554 1.00 90.81 95 ASP A C 1
ATOM 750 O O . ASP A 1 95 ? -11.420 4.286 2.527 1.00 90.81 95 ASP A O 1
ATOM 754 N N . ILE A 1 96 ? -11.905 2.097 2.342 1.00 89.56 96 ILE A N 1
ATOM 755 C CA . ILE A 1 96 ? -10.534 1.664 2.065 1.00 89.56 96 ILE A CA 1
ATOM 756 C C . ILE A 1 96 ? -9.955 2.309 0.796 1.00 89.56 96 ILE A C 1
ATOM 758 O O . ILE A 1 96 ? -8.762 2.623 0.753 1.00 89.56 96 ILE A O 1
ATOM 762 N N . PHE A 1 97 ? -10.761 2.553 -0.242 1.00 91.06 97 PHE A N 1
ATOM 763 C CA . PHE A 1 97 ? -10.256 3.136 -1.485 1.00 91.06 97 PHE A CA 1
ATOM 764 C C . PHE A 1 97 ? -9.967 4.628 -1.326 1.00 91.06 97 PHE A C 1
ATOM 766 O O . PHE A 1 97 ? -8.910 5.092 -1.764 1.00 91.06 97 PHE A O 1
ATOM 773 N N . GLY A 1 98 ? -10.848 5.370 -0.654 1.00 91.12 98 GLY A N 1
ATOM 774 C CA . GLY A 1 98 ? -10.616 6.752 -0.245 1.00 91.12 98 GLY A CA 1
ATOM 775 C C . GLY A 1 98 ? -9.417 6.884 0.694 1.00 91.12 98 GLY A C 1
ATOM 776 O O . GLY A 1 98 ? -8.585 7.776 0.521 1.00 91.12 98 GLY A O 1
ATOM 777 N N . PHE A 1 99 ? -9.251 5.950 1.633 1.00 91.69 99 PHE A N 1
ATOM 778 C CA . PHE A 1 99 ? -8.088 5.905 2.518 1.00 91.69 99 PHE A CA 1
ATOM 779 C C . PHE A 1 99 ? -6.773 5.739 1.737 1.00 91.69 99 PHE A C 1
ATOM 781 O O . PHE A 1 99 ? -5.853 6.545 1.896 1.00 91.69 99 PHE A O 1
ATOM 788 N N . ILE A 1 100 ? -6.705 4.767 0.820 1.00 91.00 100 ILE A N 1
ATOM 789 C CA . ILE A 1 100 ? -5.538 4.552 -0.053 1.00 91.00 100 ILE A CA 1
ATOM 790 C C . ILE A 1 100 ? -5.303 5.751 -0.977 1.00 91.00 100 ILE A C 1
ATOM 792 O O . ILE A 1 100 ? -4.155 6.134 -1.226 1.00 91.00 100 ILE A O 1
ATOM 796 N N . HIS A 1 101 ? -6.369 6.371 -1.487 1.00 90.44 101 HIS A N 1
ATOM 797 C CA . HIS A 1 101 ? -6.251 7.583 -2.287 1.00 90.44 101 HIS A CA 1
ATOM 798 C C . HIS A 1 101 ? -5.550 8.693 -1.504 1.00 90.44 101 HIS A C 1
ATOM 800 O O . HIS A 1 101 ? -4.586 9.269 -2.010 1.00 90.44 101 HIS A O 1
ATOM 806 N N . ASN A 1 102 ? -6.012 8.975 -0.290 1.00 91.44 102 ASN A N 1
ATOM 807 C CA . ASN A 1 102 ? -5.465 10.041 0.539 1.00 91.44 102 ASN A CA 1
ATOM 808 C C . ASN A 1 102 ? -4.002 9.766 0.902 1.00 91.44 102 ASN A C 1
ATOM 810 O O . ASN A 1 102 ? -3.168 10.661 0.772 1.00 91.44 102 ASN A O 1
ATOM 814 N N . ALA A 1 103 ? -3.672 8.518 1.247 1.00 91.44 103 ALA A N 1
ATOM 815 C CA . ALA A 1 103 ? -2.300 8.110 1.532 1.00 91.44 103 ALA A CA 1
ATOM 816 C C . ALA A 1 103 ? -1.364 8.317 0.331 1.00 91.44 103 ALA A C 1
ATOM 818 O O . ALA A 1 103 ? -0.340 8.991 0.435 1.00 91.44 103 ALA A O 1
ATOM 819 N N . THR A 1 104 ? -1.738 7.796 -0.840 1.00 86.56 104 THR A N 1
ATOM 820 C CA . THR A 1 104 ? -0.915 7.910 -2.058 1.00 86.56 104 THR A CA 1
ATOM 821 C C . THR A 1 104 ? -0.758 9.359 -2.526 1.00 86.56 104 THR A C 1
ATOM 823 O O . THR A 1 104 ? 0.323 9.741 -2.975 1.00 86.56 104 THR A O 1
ATOM 826 N N . SER A 1 105 ? -1.788 10.196 -2.360 1.00 88.00 105 SER A N 1
ATOM 827 C CA . SER A 1 105 ? -1.698 11.641 -2.605 1.00 88.00 105 SER A CA 1
ATOM 828 C C . SER A 1 105 ? -0.722 12.325 -1.642 1.00 88.00 105 SER A C 1
ATOM 830 O O . SER A 1 105 ? 0.138 13.088 -2.089 1.00 88.00 105 SER A O 1
ATOM 832 N N . ALA A 1 106 ? -0.806 12.018 -0.342 1.00 88.62 106 ALA A N 1
ATOM 833 C CA . ALA A 1 106 ? 0.072 12.581 0.686 1.00 88.62 106 ALA A CA 1
ATOM 834 C C . ALA A 1 106 ? 1.544 12.203 0.465 1.00 88.62 106 ALA A C 1
ATOM 836 O O . ALA A 1 106 ? 2.444 12.999 0.731 1.00 88.62 106 ALA A O 1
ATOM 837 N N . TRP A 1 107 ? 1.804 11.011 -0.073 1.00 87.56 107 TRP A N 1
ATOM 838 C CA . TRP A 1 107 ? 3.163 10.556 -0.350 1.00 87.56 107 TRP A CA 1
ATOM 839 C C . TRP A 1 107 ? 3.721 11.028 -1.692 1.00 87.56 107 TRP A C 1
ATOM 841 O O . TRP A 1 107 ? 4.922 10.889 -1.897 1.00 87.56 107 TRP A O 1
ATOM 851 N N . SER A 1 108 ? 2.916 11.594 -2.596 1.00 80.62 108 SER A N 1
ATOM 852 C CA . SER A 1 108 ? 3.316 11.915 -3.980 1.00 80.62 108 SER A CA 1
ATOM 853 C C . SER A 1 108 ? 4.684 12.611 -4.101 1.00 80.62 108 SER A C 1
ATOM 855 O O . SER A 1 108 ? 5.535 12.178 -4.881 1.00 80.62 108 SER A O 1
ATOM 857 N N . ALA A 1 109 ? 4.950 13.630 -3.279 1.00 79.44 109 ALA A N 1
ATOM 858 C CA . ALA A 1 109 ? 6.230 14.339 -3.261 1.00 79.44 109 ALA A CA 1
ATOM 859 C C . ALA A 1 109 ? 7.410 13.454 -2.814 1.00 79.44 109 ALA A C 1
ATOM 861 O O . ALA A 1 109 ? 8.504 13.555 -3.371 1.00 79.44 109 ALA A O 1
ATOM 862 N N . SER A 1 110 ? 7.198 12.579 -1.828 1.00 78.31 110 SER A N 1
ATOM 863 C CA . SER A 1 110 ? 8.199 11.622 -1.339 1.00 78.31 110 SER A CA 1
ATOM 864 C C . SER A 1 110 ? 8.425 10.485 -2.335 1.00 78.31 110 SER A C 1
ATOM 866 O O . SER A 1 110 ? 9.568 10.129 -2.611 1.00 78.31 110 SER A O 1
ATOM 868 N N . LEU A 1 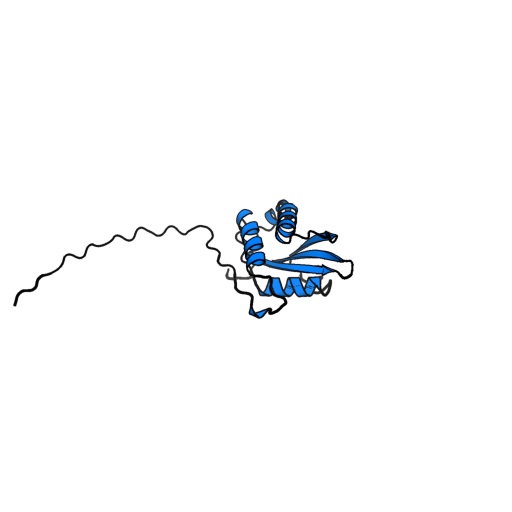111 ? 7.353 9.969 -2.941 1.00 76.56 111 LEU A N 1
ATOM 869 C CA . LEU A 1 111 ? 7.400 8.942 -3.979 1.00 76.56 111 LEU A CA 1
ATOM 870 C C . LEU A 1 111 ? 8.240 9.402 -5.182 1.00 76.56 111 LEU A C 1
ATOM 872 O O . LEU A 1 111 ? 9.104 8.664 -5.650 1.00 76.56 111 LEU A O 1
ATOM 876 N N . ASN A 1 112 ? 8.092 10.661 -5.604 1.00 72.50 112 ASN A N 1
ATOM 877 C CA . ASN A 1 112 ? 8.884 11.253 -6.690 1.00 72.50 112 ASN A CA 1
ATOM 878 C C . ASN A 1 112 ? 10.393 11.331 -6.400 1.00 72.50 112 ASN A C 1
ATOM 880 O O . ASN A 1 112 ? 11.194 11.420 -7.334 1.00 72.50 112 ASN A O 1
ATOM 884 N N . LYS A 1 113 ? 10.801 11.301 -5.124 1.00 71.69 113 LYS A N 1
ATOM 885 C CA . LYS A 1 113 ? 12.213 11.271 -4.705 1.00 71.69 113 LYS A CA 1
ATOM 886 C C . LYS A 1 113 ? 12.777 9.846 -4.664 1.00 71.69 113 LYS A C 1
ATOM 888 O O . LYS A 1 113 ? 13.992 9.672 -4.641 1.00 71.69 113 LYS A O 1
ATOM 893 N N . MET A 1 114 ? 11.926 8.821 -4.729 1.00 71.00 114 MET A N 1
ATOM 894 C CA . MET A 1 114 ? 12.309 7.407 -4.639 1.00 71.00 114 MET A CA 1
ATOM 895 C C . MET A 1 114 ? 12.649 6.771 -5.996 1.00 71.00 114 MET A C 1
ATOM 897 O O . MET A 1 114 ? 12.536 5.562 -6.149 1.00 71.00 114 MET A O 1
ATOM 901 N N . LYS A 1 115 ? 13.153 7.553 -6.964 1.00 64.56 115 LYS A N 1
ATOM 902 C CA . LYS A 1 115 ? 13.430 7.115 -8.353 1.00 64.56 115 LYS A CA 1
ATOM 903 C C . LYS A 1 115 ? 14.361 5.902 -8.502 1.00 64.56 115 LYS A C 1
ATOM 905 O O . LYS A 1 115 ? 14.389 5.303 -9.566 1.00 64.56 115 LYS A O 1
ATOM 910 N N . SER A 1 116 ? 15.139 5.564 -7.470 1.00 66.19 116 SER A N 1
ATOM 911 C CA . SER A 1 116 ? 16.016 4.380 -7.468 1.00 66.19 116 SER A CA 1
ATOM 912 C C . SER A 1 116 ? 15.344 3.113 -6.929 1.00 66.19 116 SER A C 1
ATOM 914 O O . SER A 1 116 ? 15.916 2.035 -7.039 1.00 66.19 116 SER A O 1
ATOM 916 N N . ARG A 1 117 ? 14.159 3.218 -6.317 1.00 69.31 117 ARG A N 1
ATOM 917 C CA . ARG A 1 117 ? 13.401 2.067 -5.820 1.00 69.31 117 ARG A CA 1
ATOM 918 C C . ARG A 1 117 ? 12.607 1.473 -6.978 1.00 69.31 117 ARG A C 1
ATOM 920 O O . ARG A 1 117 ? 12.072 2.196 -7.813 1.00 69.31 117 ARG A O 1
ATOM 927 N N . THR A 1 118 ? 12.557 0.154 -7.026 1.00 79.50 118 THR A N 1
ATOM 928 C CA . THR A 1 118 ? 12.040 -0.610 -8.175 1.00 79.50 118 THR A CA 1
ATOM 929 C C . THR A 1 118 ? 11.016 -1.651 -7.751 1.00 79.50 118 THR A C 1
ATOM 931 O O . THR A 1 118 ? 10.278 -2.130 -8.605 1.00 79.50 118 THR A O 1
ATOM 934 N N . SER A 1 119 ? 10.920 -1.953 -6.452 1.00 88.75 119 SER A N 1
ATOM 935 C CA . SER A 1 119 ? 9.915 -2.855 -5.890 1.00 88.75 119 SER A CA 1
ATOM 936 C C . SER A 1 119 ? 9.268 -2.256 -4.650 1.00 88.75 119 SER A C 1
ATOM 938 O O . SER A 1 119 ? 9.915 -1.540 -3.879 1.00 88.75 119 SER A O 1
ATOM 940 N N . TYR A 1 120 ? 7.988 -2.561 -4.466 1.00 91.88 120 TYR A N 1
ATOM 941 C CA . TYR A 1 120 ? 7.207 -2.116 -3.321 1.00 91.88 120 TYR A CA 1
ATOM 942 C C . TYR A 1 120 ? 6.111 -3.116 -2.968 1.00 91.88 120 TYR A C 1
ATOM 944 O O . TYR A 1 120 ? 5.624 -3.846 -3.826 1.00 91.88 120 TYR A O 1
ATOM 952 N N . GLY A 1 121 ? 5.688 -3.110 -1.713 1.00 93.81 121 GLY A N 1
ATOM 953 C CA . GLY A 1 121 ? 4.521 -3.851 -1.247 1.00 93.81 121 GLY A CA 1
ATOM 954 C C . GLY A 1 121 ? 3.884 -3.107 -0.089 1.00 93.81 121 GLY A C 1
ATOM 955 O O . GLY A 1 121 ? 4.569 -2.408 0.658 1.00 93.81 121 GLY A O 1
ATOM 956 N N . CYS A 1 122 ? 2.565 -3.194 0.019 1.00 95.38 122 CYS A N 1
ATOM 957 C CA . CYS A 1 122 ? 1.809 -2.427 0.999 1.00 95.38 122 CYS A CA 1
ATOM 958 C C . CYS A 1 122 ? 0.844 -3.328 1.747 1.00 95.38 122 CYS A C 1
ATOM 960 O O . CYS A 1 122 ? 0.333 -4.282 1.175 1.00 95.38 122 CYS A O 1
ATOM 962 N N . ASN A 1 123 ? 0.524 -2.971 2.982 1.00 96.19 123 ASN A N 1
ATOM 963 C CA . ASN A 1 123 ? -0.551 -3.593 3.739 1.00 96.19 123 ASN A CA 1
ATOM 964 C C . ASN A 1 123 ? -1.240 -2.544 4.618 1.00 96.19 123 ASN A C 1
ATOM 966 O O . ASN A 1 123 ? -0.707 -1.446 4.804 1.00 96.19 123 ASN A O 1
ATOM 970 N N . TYR A 1 124 ? -2.427 -2.848 5.134 1.00 94.38 124 TYR A N 1
ATOM 971 C CA . TYR A 1 124 ? -3.097 -1.986 6.097 1.00 94.38 124 TYR A CA 1
ATOM 972 C C . TYR A 1 124 ? -3.723 -2.804 7.218 1.00 94.38 124 TYR A C 1
ATOM 974 O O . TYR A 1 124 ? -4.194 -3.916 7.011 1.00 94.38 124 TYR A O 1
ATOM 982 N N . ALA A 1 125 ? -3.751 -2.221 8.407 1.00 92.12 125 ALA A N 1
ATOM 983 C CA . ALA A 1 125 ? -4.350 -2.834 9.577 1.00 92.12 125 ALA A CA 1
ATOM 984 C C . ALA A 1 125 ? -4.998 -1.764 10.450 1.00 92.12 125 ALA A C 1
ATOM 986 O O . ALA A 1 125 ? -4.639 -0.583 10.390 1.00 92.12 125 ALA A O 1
ATOM 987 N N . LYS A 1 126 ? -5.953 -2.188 11.273 1.00 90.44 126 LYS A N 1
ATOM 988 C CA . LYS A 1 126 ? -6.495 -1.367 12.351 1.00 90.44 126 LYS A CA 1
ATOM 989 C C . LYS A 1 126 ? -5.656 -1.606 13.604 1.00 90.44 126 LYS A C 1
ATOM 991 O O . LYS A 1 126 ? -5.434 -2.754 13.981 1.00 90.44 126 LYS A O 1
ATOM 996 N N . SER A 1 127 ? -5.158 -0.541 14.220 1.00 83.38 127 SER A N 1
ATOM 997 C CA . SER A 1 127 ? -4.436 -0.623 15.485 1.00 83.38 127 SER A CA 1
ATOM 998 C C . SER A 1 127 ? -5.390 -0.945 16.637 1.00 83.38 127 SER A C 1
ATOM 1000 O O . SER A 1 127 ? -6.604 -0.763 16.533 1.00 83.38 127 SER A O 1
ATOM 1002 N N . ILE A 1 128 ? -4.825 -1.369 17.770 1.00 82.31 128 ILE A N 1
ATOM 1003 C CA . ILE A 1 128 ? -5.573 -1.583 19.021 1.00 82.31 128 ILE A CA 1
ATOM 1004 C C . ILE A 1 128 ? -6.247 -0.281 19.492 1.00 82.31 128 ILE A C 1
ATOM 1006 O O . ILE A 1 128 ? -7.329 -0.308 20.062 1.00 82.31 128 ILE A O 1
ATOM 1010 N N . GLU A 1 129 ? -5.650 0.870 19.178 1.00 84.62 129 GLU A N 1
ATOM 1011 C CA . GLU A 1 129 ? -6.199 2.208 19.447 1.00 84.62 129 GLU A CA 1
ATOM 1012 C C . GLU A 1 129 ? -7.306 2.620 18.454 1.00 84.62 129 G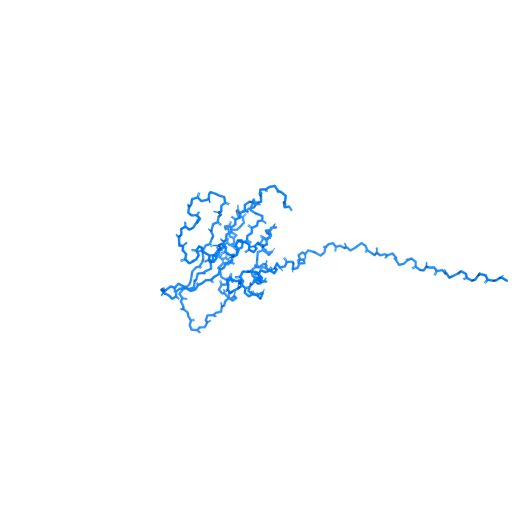LU A C 1
ATOM 1014 O O . GLU A 1 129 ? -7.725 3.775 18.425 1.00 84.62 129 GLU A O 1
ATOM 1019 N N . GLY A 1 130 ? -7.744 1.707 17.584 1.00 86.62 130 GLY A N 1
ATOM 1020 C CA . GLY A 1 130 ? -8.804 1.935 16.605 1.00 86.62 130 GLY A CA 1
ATOM 1021 C C . GLY A 1 130 ? -8.371 2.700 15.353 1.00 86.62 130 GLY A C 1
ATOM 1022 O O . GLY A 1 130 ? -9.204 2.992 14.506 1.00 86.62 130 GLY A O 1
ATOM 1023 N N . ARG A 1 131 ? -7.088 3.023 15.172 1.00 89.75 131 ARG A N 1
ATOM 1024 C CA . ARG A 1 131 ? -6.621 3.805 14.014 1.00 89.75 131 ARG A CA 1
ATOM 1025 C C . ARG A 1 131 ? -6.315 2.891 12.834 1.00 89.75 131 ARG A C 1
ATOM 1027 O O . ARG A 1 131 ? -5.594 1.910 12.989 1.00 89.75 131 ARG A O 1
ATOM 1034 N N . TYR A 1 132 ? -6.780 3.232 11.637 1.00 91.94 132 TYR A N 1
ATOM 1035 C CA . TYR A 1 132 ? -6.321 2.559 10.424 1.00 91.94 132 TYR A CA 1
ATOM 1036 C C . TYR A 1 132 ? -4.944 3.068 10.030 1.00 91.94 132 TYR A C 1
ATOM 1038 O O . TYR A 1 132 ? -4.719 4.277 9.932 1.00 91.94 132 TYR A O 1
ATOM 1046 N N . ARG A 1 133 ? -4.036 2.137 9.751 1.00 93.25 133 ARG A N 1
ATOM 1047 C CA . ARG A 1 133 ? -2.681 2.411 9.287 1.00 93.25 133 ARG A CA 1
ATOM 1048 C C . ARG A 1 133 ? -2.444 1.689 7.969 1.00 93.25 133 ARG A C 1
ATOM 1050 O O . ARG A 1 133 ? -2.565 0.471 7.916 1.00 93.25 133 ARG A O 1
ATOM 1057 N N . LEU A 1 134 ? -2.095 2.434 6.922 1.00 94.06 134 LEU A N 1
ATOM 1058 C CA . LEU A 1 134 ? -1.541 1.906 5.674 1.00 94.06 134 LEU A CA 1
ATOM 1059 C C . LEU A 1 134 ? -0.026 2.056 5.735 1.00 94.06 134 LEU A C 1
ATOM 1061 O O . LEU A 1 134 ? 0.482 3.146 6.004 1.00 94.06 134 LEU A O 1
ATOM 1065 N N . MET A 1 135 ? 0.686 0.979 5.438 1.00 93.50 135 MET A N 1
ATOM 1066 C CA . MET A 1 135 ? 2.135 0.971 5.335 1.00 93.50 135 MET A CA 1
ATOM 1067 C C . MET A 1 135 ? 2.550 0.438 3.973 1.00 93.50 135 MET A C 1
ATOM 1069 O O . MET A 1 135 ? 1.982 -0.535 3.484 1.00 93.50 135 MET A O 1
ATOM 1073 N N . CYS A 1 136 ? 3.558 1.065 3.381 1.00 93.19 136 CYS A N 1
ATOM 1074 C CA . CYS A 1 136 ? 4.238 0.554 2.202 1.00 93.19 136 CYS A CA 1
ATOM 1075 C C . CYS A 1 136 ? 5.737 0.467 2.468 1.00 93.19 136 CYS A C 1
ATOM 1077 O O . CYS A 1 136 ? 6.332 1.394 3.027 1.00 93.19 136 CYS A O 1
ATOM 1079 N N . LEU A 1 137 ? 6.325 -0.643 2.038 1.00 91.94 137 LEU A N 1
ATOM 1080 C CA . LEU A 1 137 ? 7.759 -0.889 2.039 1.00 91.94 137 LEU A CA 1
ATOM 1081 C C . LEU A 1 137 ? 8.291 -0.735 0.619 1.00 91.94 137 LEU A C 1
ATOM 1083 O O . LEU A 1 137 ? 7.653 -1.188 -0.333 1.00 91.94 137 LEU A O 1
ATOM 1087 N N . TYR A 1 138 ? 9.468 -0.131 0.484 1.00 89.50 138 TYR A N 1
ATOM 1088 C CA . TYR A 1 138 ? 10.137 0.082 -0.797 1.00 89.50 138 TYR A CA 1
ATOM 1089 C C . TYR A 1 138 ? 11.586 -0.364 -0.709 1.00 89.50 138 TYR A C 1
ATOM 1091 O O . TYR A 1 138 ? 12.309 0.046 0.199 1.00 89.50 138 TYR A O 1
ATOM 1099 N N . ILE A 1 139 ? 12.037 -1.117 -1.709 1.00 87.69 139 ILE A N 1
ATOM 1100 C CA . ILE A 1 139 ? 13.431 -1.557 -1.819 1.00 87.69 139 ILE A CA 1
ATOM 1101 C C . ILE A 1 139 ? 14.025 -1.163 -3.168 1.00 87.69 139 ILE A C 1
ATOM 1103 O O . ILE A 1 139 ? 13.325 -0.933 -4.160 1.00 87.69 139 ILE A O 1
ATOM 1107 N N . ARG A 1 140 ? 15.355 -1.052 -3.197 1.00 80.44 140 ARG A N 1
ATOM 1108 C CA . ARG A 1 140 ? 16.107 -1.038 -4.459 1.00 80.44 140 ARG A CA 1
ATOM 1109 C C . ARG A 1 140 ? 16.180 -2.486 -4.935 1.00 80.44 140 ARG A C 1
ATOM 1111 O O . ARG A 1 140 ? 16.449 -3.360 -4.120 1.00 80.44 140 ARG A O 1
ATOM 1118 N N . CYS A 1 141 ? 15.968 -2.748 -6.219 1.00 65.12 141 CYS A N 1
ATOM 1119 C CA . CYS A 1 141 ? 16.348 -4.036 -6.786 1.00 65.12 141 CYS A CA 1
ATOM 1120 C C . CYS A 1 141 ? 17.869 -4.125 -6.741 1.00 65.12 141 CYS A C 1
ATOM 1122 O O . CYS A 1 141 ? 18.566 -3.283 -7.307 1.00 65.12 141 CYS A O 1
ATOM 1124 N N . TRP A 1 142 ? 18.369 -5.154 -6.075 1.00 49.44 142 TRP A N 1
ATOM 1125 C CA . TRP A 1 142 ? 19.757 -5.567 -6.180 1.00 49.44 142 TRP A CA 1
ATOM 1126 C C . TRP A 1 142 ? 19.830 -6.574 -7.335 1.00 49.44 142 TRP A C 1
ATOM 1128 O O . TRP A 1 142 ? 19.360 -7.691 -7.180 1.00 49.44 142 TRP A O 1
ATOM 1138 N N . ASN A 1 143 ? 20.361 -6.149 -8.490 1.00 36.28 143 ASN A N 1
ATOM 1139 C CA . ASN A 1 143 ? 20.598 -6.941 -9.713 1.00 36.28 143 ASN A CA 1
ATOM 1140 C C . ASN A 1 143 ? 19.402 -7.747 -10.277 1.00 36.28 143 ASN A C 1
ATOM 1142 O O . ASN A 1 14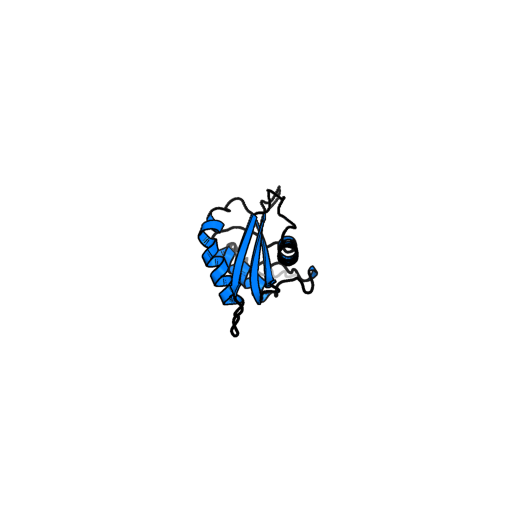3 ? 19.070 -8.819 -9.787 1.00 36.28 143 ASN A O 1
ATOM 1146 N N . GLY A 1 144 ? 18.850 -7.302 -11.415 1.00 46.81 144 GLY A N 1
ATOM 1147 C CA . GLY A 1 144 ? 17.969 -8.129 -12.260 1.00 46.81 144 GLY A CA 1
ATOM 1148 C C . GLY A 1 144 ? 16.468 -7.859 -12.127 1.00 46.81 144 GLY A C 1
ATOM 1149 O O . GLY A 1 144 ? 15.680 -8.793 -11.985 1.00 46.81 144 GLY A O 1
ATOM 1150 N N . CYS A 1 145 ? 16.086 -6.585 -12.213 1.00 55.62 145 CYS A N 1
ATOM 1151 C CA . CYS A 1 145 ? 14.734 -6.148 -12.557 1.00 55.62 145 CYS A CA 1
ATOM 1152 C C . CYS A 1 145 ? 14.762 -5.590 -13.986 1.00 55.62 145 CYS A C 1
ATOM 1154 O O . CYS A 1 145 ? 13.724 -5.757 -14.654 1.00 55.62 145 CYS A O 1
#

Mean predicted aligned error: 10.89 Å

Sequence (145 aa):
MVFCVLPHLLSVAAPVRPRHGGENIPDCSLLGEKALGHGTRRHIVKRFARSNLAMRYDCNLEGFAFLELANHSYFKENLDIVTTTFERADADDFDIFGFIHNATSAWSASLNKMKSRTSYGCNYAKSIEGRYRLMCLYIRCWNGC

Nearest PDB structures (foldseek):
  3s6v-assembly1_A  TM=6.604E-01  e=4.706E-04  Ancylostoma caninum
  4d53-assembly2_B  TM=5.362E-01  e=3.291E-02  Borreliella burgdorferi B31

Secondary structure (DSSP, 8-state):
----------------PPPTT-------GGGGGGSPPHHHHHHHHHHHHHTT--PEE-HHHHHHHHHHHHSTTTTTT-TT-EEEEEEE---TT--HHHHHHHHHHHHHHHHTT-TT--EEEEEEEE-TTS-EEEEEEEE---S--

Organism: NCBI:txid53326

pLDDT: mean 78.23, std 17.55, range [36.28, 96.19]

Solvent-accessible surface area (backbone atoms only — not comparable to full-atom values): 9000 Å² total; per-residue (Å²): 141,84,86,84,81,79,85,79,80,80,75,77,75,70,83,80,71,82,69,83,80,71,84,82,66,77,86,40,69,90,54,49,92,64,36,72,55,68,69,58,47,48,51,52,52,56,56,45,54,73,63,76,45,88,51,41,78,34,59,68,35,17,50,47,25,42,49,34,73,76,40,92,60,78,61,80,83,44,90,63,57,48,77,48,78,40,75,43,75,66,56,100,78,73,48,67,67,62,51,53,48,53,42,55,59,72,38,44,75,60,56,65,70,42,77,74,43,36,35,32,14,53,30,71,48,71,44,98,89,47,28,38,36,42,32,36,33,34,30,55,71,80,82,92,126

InterPro domains:
  IPR035109 Ancylostoma-associated secreted protein related [PF17641] (28-138)

Foldseek 3Di:
DDDDDDDDPPPPPDPDDPDQDDPPQDDLCVLPPLDDDSVLSSLLSVLLSVLVAQADEDSVQSSVQSVCVVPVCPCVPPPFKDKDKDKDADDPPDDSSVSSVVRSVVCSVVSNVPNQWHYKHKGWDQDPNRMIMIMMITGGDDDDD

Radius of gyration: 21.3 Å; Cα contacts (8 Å, |Δi|>4): 178; chains: 1; bounding box: 39×49×81 Å